Protein AF-A0A9D3LLH4-F1 (afdb_monomer_lite)

Organism: Anguilla anguilla (NCBI:txid7936)

pLDDT: mean 91.58, std 8.05, range [58.53, 98.5]

Structure (mmCIF, N/CA/C/O backbone):
data_AF-A0A9D3LLH4-F1
#
_entry.id   AF-A0A9D3LLH4-F1
#
loop_
_atom_site.group_PDB
_atom_site.id
_atom_site.type_symbol
_atom_site.label_atom_id
_atom_site.label_alt_id
_atom_site.label_comp_id
_atom_site.label_asym_id
_atom_site.label_entity_id
_atom_site.label_seq_id
_atom_site.pdbx_PDB_ins_code
_atom_site.Cartn_x
_atom_site.Cartn_y
_atom_site.Cartn_z
_atom_site.occupancy
_atom_site.B_iso_or_equiv
_atom_site.auth_seq_id
_atom_site.auth_comp_id
_atom_site.auth_asym_id
_atom_site.auth_atom_id
_atom_site.pdbx_PDB_model_num
ATOM 1 N N . MET A 1 1 ? 12.914 -9.884 -2.089 1.00 60.94 1 MET A N 1
ATOM 2 C CA . MET A 1 1 ? 12.002 -8.760 -1.817 1.00 60.94 1 MET A CA 1
ATOM 3 C C . MET A 1 1 ? 11.247 -9.145 -0.575 1.00 60.94 1 MET A C 1
ATOM 5 O O . MET A 1 1 ? 10.391 -10.019 -0.667 1.00 60.94 1 MET A O 1
ATOM 9 N N . ASP A 1 2 ? 11.606 -8.561 0.561 1.00 63.81 2 ASP A N 1
ATOM 10 C CA . ASP A 1 2 ? 11.075 -8.994 1.854 1.00 63.81 2 ASP A CA 1
ATOM 11 C C . ASP A 1 2 ? 10.226 -7.885 2.487 1.00 63.81 2 ASP A C 1
ATOM 13 O O . ASP A 1 2 ? 10.531 -6.694 2.376 1.00 63.81 2 ASP A O 1
ATOM 17 N N . GLY A 1 3 ? 9.138 -8.278 3.154 1.00 63.97 3 GLY A N 1
ATOM 18 C CA . GLY A 1 3 ? 8.330 -7.362 3.957 1.00 63.97 3 GLY A CA 1
ATOM 19 C C . GLY A 1 3 ? 9.067 -6.922 5.221 1.00 63.97 3 GLY A C 1
ATOM 20 O O . GLY A 1 3 ? 9.865 -7.674 5.777 1.00 63.97 3 GLY A O 1
ATOM 21 N N . LYS A 1 4 ? 8.786 -5.706 5.708 1.00 77.19 4 LYS A N 1
ATOM 22 C CA . LYS A 1 4 ? 9.442 -5.174 6.918 1.00 77.19 4 LYS A CA 1
ATOM 23 C C . LYS A 1 4 ? 8.938 -5.846 8.194 1.00 77.19 4 LYS A C 1
ATOM 25 O O . LYS A 1 4 ? 9.706 -6.008 9.139 1.00 77.19 4 LYS A O 1
ATOM 30 N N . THR A 1 5 ? 7.665 -6.240 8.226 1.00 88.19 5 THR A N 1
ATOM 31 C CA . THR A 1 5 ? 7.073 -6.961 9.358 1.00 88.19 5 THR A CA 1
ATOM 32 C C . THR A 1 5 ? 6.860 -8.436 9.026 1.00 88.19 5 THR A C 1
ATOM 34 O O . THR A 1 5 ? 6.298 -8.786 7.986 1.00 88.19 5 THR A O 1
ATOM 37 N N . LYS A 1 6 ? 7.278 -9.317 9.940 1.00 90.94 6 LYS A N 1
ATOM 38 C CA . LYS A 1 6 ? 6.993 -10.756 9.869 1.00 90.94 6 LYS A CA 1
ATOM 39 C C . LYS A 1 6 ? 5.478 -10.995 9.909 1.00 90.94 6 LYS A C 1
ATOM 41 O O . LYS A 1 6 ? 4.778 -10.333 10.666 1.00 90.94 6 LYS A O 1
ATOM 46 N N . ASP A 1 7 ? 4.986 -11.927 9.095 1.00 93.00 7 ASP A N 1
ATOM 47 C CA . ASP A 1 7 ? 3.559 -12.284 9.002 1.00 93.00 7 ASP A CA 1
ATOM 48 C C . ASP A 1 7 ? 2.639 -11.127 8.548 1.00 93.00 7 ASP A C 1
ATOM 50 O O . ASP A 1 7 ? 1.426 -11.156 8.758 1.00 93.00 7 ASP A O 1
ATOM 54 N N . SER A 1 8 ? 3.208 -10.127 7.862 1.00 94.94 8 SER A N 1
ATOM 55 C CA . SER A 1 8 ? 2.482 -8.992 7.261 1.00 94.94 8 SER A CA 1
ATOM 56 C C . SER A 1 8 ? 1.712 -9.341 5.981 1.00 94.94 8 SER A C 1
ATOM 58 O O . SER A 1 8 ? 1.004 -8.496 5.427 1.00 94.94 8 SER A O 1
ATOM 60 N N . PHE A 1 9 ? 1.858 -10.580 5.503 1.00 96.38 9 PHE A N 1
ATOM 61 C CA . PHE A 1 9 ? 1.353 -11.060 4.213 1.00 96.38 9 PHE A CA 1
ATOM 62 C C . PHE A 1 9 ? 1.879 -10.236 3.031 1.00 96.38 9 PHE A C 1
ATOM 64 O O . PHE A 1 9 ? 1.158 -9.958 2.075 1.00 96.38 9 PHE A O 1
ATOM 71 N N . PHE A 1 10 ? 3.147 -9.832 3.106 1.00 95.88 10 PHE A N 1
ATOM 72 C CA . PHE A 1 10 ? 3.848 -9.219 1.987 1.00 95.88 10 PHE A CA 1
ATOM 73 C C . PHE A 1 10 ? 3.798 -10.126 0.753 1.00 95.88 10 PHE A C 1
ATOM 75 O O . PHE A 1 10 ? 4.147 -11.303 0.829 1.00 95.88 10 PHE A O 1
ATOM 82 N N . GLY A 1 11 ? 3.364 -9.573 -0.380 1.00 95.38 11 GLY A N 1
ATOM 83 C CA . GLY A 1 11 ? 3.175 -10.332 -1.614 1.00 95.38 11 GLY A CA 1
ATOM 84 C C . GLY A 1 11 ? 1.792 -10.960 -1.766 1.00 95.38 11 GLY A C 1
ATOM 85 O O . GLY A 1 11 ? 1.584 -11.670 -2.745 1.00 95.38 11 GLY A O 1
ATOM 86 N N . LEU A 1 12 ? 0.833 -10.698 -0.861 1.00 97.62 12 LEU A N 1
ATOM 87 C CA . LEU A 1 12 ? -0.536 -11.216 -1.013 1.00 97.62 12 LEU A CA 1
ATOM 88 C C . LEU A 1 12 ? -1.182 -10.739 -2.322 1.00 97.62 12 LEU A C 1
ATOM 90 O O . LEU A 1 12 ? -1.904 -11.489 -2.973 1.00 97.62 12 LEU A O 1
ATOM 94 N N . SER A 1 13 ? -0.921 -9.489 -2.704 1.00 98.31 13 SER A N 1
ATOM 95 C CA . SER A 1 13 ? -1.314 -8.941 -3.998 1.00 98.31 13 SER A CA 1
ATOM 96 C C . SER A 1 13 ? -0.104 -8.324 -4.684 1.00 98.31 13 SER A C 1
ATOM 98 O O . SER A 1 13 ? 0.767 -7.761 -4.022 1.00 98.31 13 SER A O 1
ATOM 100 N N . VAL A 1 14 ? -0.035 -8.444 -6.010 1.00 97.31 14 VAL A N 1
ATOM 101 C CA . VAL A 1 14 ? 1.083 -7.941 -6.811 1.00 97.31 14 VAL A CA 1
ATOM 102 C C . VAL A 1 14 ? 0.589 -7.316 -8.110 1.00 97.31 14 VAL A C 1
ATOM 104 O O . VAL A 1 14 ? -0.354 -7.810 -8.726 1.00 97.31 14 VAL A O 1
ATOM 107 N N . ALA A 1 15 ? 1.243 -6.244 -8.552 1.00 97.56 15 ALA A N 1
ATOM 108 C CA . ALA A 1 15 ? 0.990 -5.628 -9.849 1.00 97.56 15 ALA A CA 1
ATOM 109 C C . ALA A 1 15 ? 2.277 -5.059 -10.449 1.00 97.56 15 ALA A C 1
ATOM 111 O O . ALA A 1 15 ? 3.061 -4.405 -9.765 1.00 97.56 15 ALA A O 1
ATOM 112 N N . LEU A 1 16 ? 2.475 -5.255 -11.751 1.00 96.19 16 LEU A N 1
ATOM 113 C CA . LEU A 1 16 ? 3.536 -4.571 -12.484 1.00 96.19 16 LEU A CA 1
ATOM 114 C C . LEU A 1 16 ? 3.091 -3.142 -12.817 1.00 96.19 16 LEU A C 1
ATOM 116 O O . LEU A 1 16 ? 1.975 -2.921 -13.293 1.00 96.19 16 LEU A O 1
ATOM 120 N N . HIS A 1 17 ? 3.975 -2.174 -12.617 1.00 96.19 17 HIS A N 1
ATOM 121 C CA . HIS A 1 17 ? 3.731 -0.777 -12.935 1.00 96.19 17 HIS A CA 1
ATOM 122 C C . HIS A 1 17 ? 4.862 -0.197 -13.780 1.00 96.19 17 HIS A C 1
ATOM 124 O O . HIS A 1 17 ? 6.040 -0.371 -13.471 1.00 96.19 17 HIS A O 1
ATOM 130 N N . LYS A 1 18 ? 4.497 0.498 -14.858 1.00 94.69 18 LYS A N 1
ATOM 131 C CA . LYS A 1 18 ? 5.433 1.225 -15.712 1.00 94.69 18 LYS A CA 1
ATOM 132 C C . LYS A 1 18 ? 5.338 2.710 -15.377 1.00 94.69 18 LYS A C 1
ATOM 134 O O . LYS A 1 18 ? 4.392 3.383 -15.785 1.00 94.69 18 LYS A O 1
ATOM 139 N N . GLN A 1 19 ? 6.329 3.206 -14.647 1.00 93.56 19 GLN A N 1
ATOM 140 C CA . GLN A 1 19 ? 6.461 4.629 -14.369 1.00 93.56 19 GLN A CA 1
ATOM 141 C C . GLN A 1 19 ? 7.108 5.301 -15.585 1.00 93.56 19 GLN A C 1
ATOM 143 O O . GLN A 1 19 ? 8.193 4.907 -16.016 1.00 93.56 19 GLN A O 1
ATOM 148 N N . THR A 1 20 ? 6.414 6.286 -16.144 1.00 92.50 20 THR A N 1
ATOM 149 C CA . THR A 1 20 ? 6.830 7.132 -17.271 1.00 92.50 20 THR A CA 1
ATOM 150 C C . THR A 1 20 ? 6.892 8.618 -16.904 1.00 92.50 20 THR A C 1
ATOM 152 O O . THR A 1 20 ? 7.523 9.392 -17.618 1.00 92.50 20 THR A O 1
ATOM 155 N N . LYS A 1 21 ? 6.236 9.043 -15.814 1.00 90.69 21 LYS A N 1
ATOM 156 C CA . LYS A 1 21 ? 6.264 10.413 -15.280 1.00 90.69 21 LYS A CA 1
ATOM 157 C 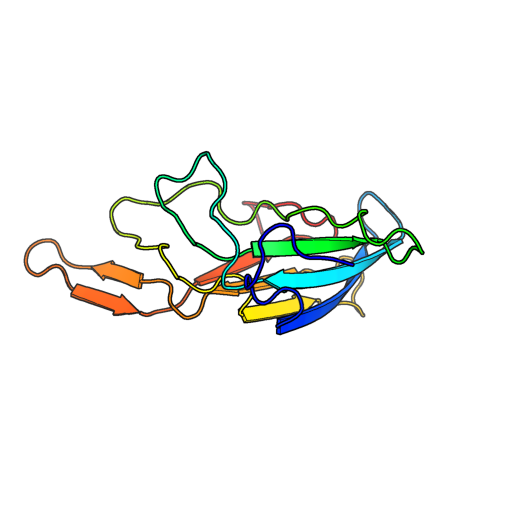C . LYS A 1 21 ? 7.300 10.514 -14.155 1.00 90.69 21 LYS A C 1
ATOM 159 O O . LYS A 1 21 ? 7.328 9.682 -13.246 1.00 90.69 21 LYS A O 1
ATOM 164 N N . GLY A 1 22 ? 8.177 11.517 -14.227 1.00 87.62 22 GLY A N 1
ATOM 165 C CA . GLY A 1 22 ? 9.260 11.765 -13.260 1.00 87.62 22 GLY A CA 1
ATOM 166 C C . GLY A 1 22 ? 10.453 10.800 -13.356 1.00 87.62 22 GLY A C 1
ATOM 167 O O . GLY A 1 22 ? 11.586 11.208 -13.129 1.00 87.62 22 GLY A O 1
ATOM 168 N N . ALA A 1 23 ? 10.222 9.545 -13.746 1.00 87.94 23 ALA A N 1
ATOM 169 C CA . ALA A 1 23 ? 11.245 8.545 -14.040 1.00 87.94 23 ALA A CA 1
ATOM 170 C C . ALA A 1 23 ? 10.756 7.588 -15.140 1.00 87.94 23 ALA A C 1
ATOM 172 O O . ALA A 1 23 ? 9.555 7.490 -15.383 1.00 87.94 23 ALA A O 1
ATOM 173 N N . SER A 1 24 ? 11.680 6.857 -15.772 1.00 90.75 24 SER A N 1
ATOM 174 C CA . SER A 1 24 ? 11.369 5.779 -16.721 1.00 90.75 24 SER A CA 1
ATOM 175 C C . SER A 1 24 ? 11.860 4.449 -16.153 1.00 90.75 24 SER A C 1
ATOM 177 O O . SER A 1 24 ? 13.054 4.154 -16.204 1.00 90.75 24 SER A O 1
ATOM 179 N N . ARG A 1 25 ? 10.960 3.678 -15.532 1.00 92.06 25 ARG A N 1
ATOM 180 C CA . ARG A 1 25 ? 11.304 2.409 -14.866 1.00 92.06 25 ARG A CA 1
ATOM 181 C C . ARG A 1 25 ? 10.103 1.481 -14.702 1.00 92.06 25 ARG A C 1
ATOM 183 O O . ARG A 1 25 ? 8.954 1.920 -14.692 1.00 92.06 25 ARG A O 1
ATOM 190 N N . TYR A 1 26 ? 10.394 0.199 -14.511 1.00 93.38 26 TYR A N 1
ATOM 191 C CA . TYR A 1 26 ? 9.411 -0.797 -14.097 1.00 93.38 26 TYR A CA 1
ATOM 192 C C . TYR A 1 26 ? 9.494 -1.012 -12.588 1.00 93.38 26 TYR A C 1
ATOM 194 O O . TYR A 1 26 ? 10.583 -1.153 -12.031 1.00 93.38 26 TYR A O 1
ATOM 202 N N . LEU A 1 27 ? 8.334 -1.028 -11.945 1.00 95.62 27 LEU A N 1
ATOM 203 C CA . LEU A 1 27 ? 8.174 -1.256 -10.518 1.00 95.62 27 LEU A CA 1
ATOM 204 C C . LEU A 1 27 ? 7.266 -2.462 -10.308 1.00 95.62 27 LEU A C 1
ATOM 206 O O . LEU A 1 27 ? 6.236 -2.596 -10.972 1.00 95.62 27 LEU A O 1
ATOM 210 N N . LEU A 1 28 ? 7.625 -3.310 -9.353 1.00 95.88 28 LEU A N 1
ATOM 211 C CA . LEU A 1 28 ? 6.714 -4.282 -8.780 1.00 95.88 28 LEU A CA 1
ATOM 212 C C . LEU A 1 28 ? 6.015 -3.634 -7.587 1.00 95.88 28 LEU A C 1
ATOM 214 O O . LEU A 1 28 ? 6.654 -3.217 -6.623 1.00 95.88 28 LEU A O 1
ATOM 218 N N . LEU A 1 29 ? 4.696 -3.536 -7.661 1.00 97.31 29 LEU A N 1
ATOM 219 C CA . LEU A 1 29 ? 3.866 -3.117 -6.546 1.00 97.31 29 LEU A CA 1
ATOM 220 C C . LEU A 1 29 ? 3.405 -4.358 -5.798 1.00 97.31 29 LEU A C 1
ATOM 222 O O . LEU A 1 29 ? 2.941 -5.309 -6.425 1.00 97.31 29 LEU A O 1
ATOM 226 N N . THR A 1 30 ? 3.520 -4.347 -4.478 1.00 97.12 30 THR A N 1
ATOM 227 C CA . THR A 1 30 ? 3.199 -5.498 -3.634 1.00 97.12 30 THR A CA 1
ATOM 228 C C . THR A 1 30 ? 2.438 -5.066 -2.391 1.00 97.12 30 THR A C 1
ATOM 230 O O . THR A 1 30 ? 2.811 -4.107 -1.713 1.00 97.12 30 THR A O 1
ATOM 233 N N . GLY A 1 31 ? 1.331 -5.744 -2.115 1.00 98.06 31 GLY A N 1
ATOM 234 C CA . GLY A 1 31 ? 0.496 -5.513 -0.948 1.00 98.06 31 GLY A CA 1
ATOM 235 C C . GLY A 1 31 ? 0.932 -6.349 0.253 1.00 98.06 31 GLY A C 1
ATOM 236 O O . GLY A 1 31 ? 1.337 -7.501 0.106 1.00 98.06 31 GLY A O 1
ATOM 237 N N . ALA A 1 32 ? 0.811 -5.766 1.444 1.00 97.94 32 ALA A N 1
ATOM 238 C CA . ALA A 1 32 ? 1.061 -6.405 2.733 1.00 97.94 32 ALA A CA 1
ATOM 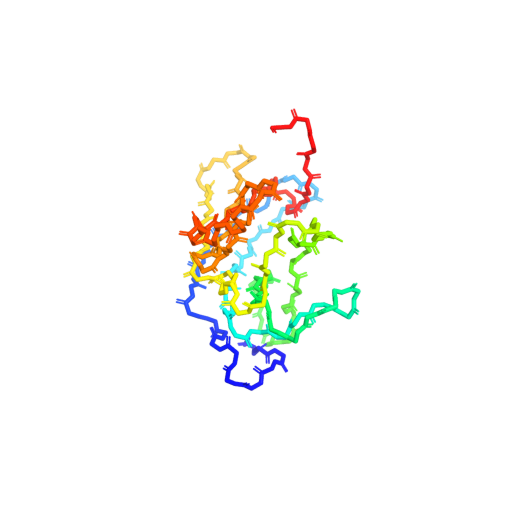239 C C . ALA A 1 32 ? -0.069 -6.039 3.720 1.00 97.94 32 ALA A C 1
ATOM 241 O O . ALA A 1 32 ? 0.082 -5.104 4.511 1.00 97.94 32 ALA A O 1
ATOM 242 N N . PRO A 1 33 ? -1.235 -6.713 3.667 1.00 97.94 33 PRO A N 1
ATOM 243 C CA . PRO A 1 33 ? -2.437 -6.304 4.409 1.00 97.94 33 PRO A CA 1
ATOM 244 C C . PRO A 1 33 ? -2.327 -6.291 5.928 1.00 97.94 33 PRO A C 1
ATOM 246 O O . PRO A 1 33 ? -3.127 -5.618 6.574 1.00 97.94 33 PRO A O 1
ATOM 249 N N . LYS A 1 34 ? -1.350 -7.009 6.488 1.00 97.19 34 LYS A N 1
ATOM 250 C CA . LYS A 1 34 ? -1.081 -7.071 7.929 1.00 97.19 34 LYS A CA 1
ATOM 251 C C . LYS A 1 34 ? 0.181 -6.305 8.338 1.00 97.19 34 LYS A C 1
ATOM 253 O O . LYS A 1 34 ? 0.768 -6.543 9.388 1.00 97.19 34 LYS A O 1
ATOM 258 N N . GLU A 1 35 ? 0.656 -5.409 7.479 1.00 96.62 35 GLU A N 1
ATOM 259 C CA . GLU A 1 35 ? 1.782 -4.541 7.801 1.00 96.62 35 GLU A CA 1
ATOM 260 C C . GLU A 1 35 ? 1.392 -3.496 8.861 1.00 96.62 35 GLU A C 1
ATOM 262 O O . GLU A 1 35 ? 0.267 -2.972 8.888 1.00 96.62 35 GLU A O 1
ATOM 267 N N . LYS A 1 36 ? 2.360 -3.165 9.723 1.00 95.56 36 LYS A N 1
ATOM 268 C CA . LYS A 1 36 ? 2.197 -2.159 10.771 1.00 95.56 36 LYS A CA 1
ATOM 269 C C . LYS A 1 36 ? 1.820 -0.813 10.168 1.00 95.56 36 LYS A C 1
ATOM 271 O O . LYS A 1 36 ? 2.219 -0.465 9.049 1.00 95.56 36 LYS A O 1
ATOM 276 N N . ALA A 1 37 ? 1.040 -0.049 10.916 1.00 93.94 37 ALA A N 1
ATOM 277 C CA . ALA A 1 37 ? 0.724 1.318 10.552 1.00 93.94 37 ALA A CA 1
ATOM 278 C C . ALA A 1 37 ? 1.978 2.198 10.540 1.00 93.94 37 ALA A C 1
ATOM 280 O O . ALA A 1 37 ? 2.984 1.900 11.189 1.00 93.94 37 ALA A O 1
ATOM 281 N N . GLN A 1 38 ? 1.925 3.290 9.778 1.00 91.44 38 GLN A N 1
ATOM 282 C CA . GLN A 1 38 ? 2.980 4.291 9.865 1.00 91.44 38 GLN A CA 1
ATOM 283 C C . GLN A 1 38 ? 2.925 4.983 11.243 1.00 91.44 38 GLN A C 1
ATOM 285 O O . GLN A 1 38 ? 1.825 5.174 11.766 1.00 91.44 38 GLN A O 1
ATOM 290 N N . PRO A 1 39 ? 4.070 5.399 11.818 1.00 89.31 39 PRO A N 1
ATOM 291 C CA . PRO A 1 39 ? 4.131 5.927 13.186 1.00 89.31 39 PRO A CA 1
ATOM 292 C C . PRO A 1 39 ? 3.249 7.153 13.456 1.00 89.31 39 PRO A C 1
ATOM 294 O O . PRO A 1 39 ? 2.878 7.397 14.600 1.00 89.31 39 PRO A O 1
ATOM 297 N N . GLN A 1 40 ? 2.910 7.934 12.425 1.00 89.12 40 GLN A N 1
ATOM 298 C CA . GLN A 1 40 ? 2.028 9.096 12.558 1.00 89.12 40 GLN A CA 1
ATOM 299 C C . GLN A 1 40 ? 0.553 8.732 12.794 1.00 89.12 40 GLN A C 1
ATOM 301 O O . GLN A 1 40 ? -0.234 9.593 13.188 1.00 89.12 40 GLN A O 1
ATOM 306 N N . LEU A 1 41 ? 0.160 7.482 12.541 1.00 89.94 41 LEU A N 1
ATOM 307 C CA . LEU A 1 41 ? -1.206 7.011 12.735 1.00 89.94 41 LEU A CA 1
ATOM 308 C C . LEU A 1 41 ? -1.353 6.418 14.141 1.00 89.94 41 LEU A C 1
ATOM 310 O O . LEU A 1 41 ? -0.523 5.636 14.591 1.00 89.94 41 LEU A O 1
ATOM 314 N N . ARG A 1 42 ? -2.442 6.755 14.839 1.00 89.69 42 ARG A N 1
ATOM 315 C CA . ARG A 1 42 ? -2.746 6.243 16.190 1.00 89.69 42 ARG A CA 1
ATOM 316 C C . ARG A 1 42 ? -3.434 4.867 16.148 1.00 89.69 42 ARG A C 1
ATOM 318 O O . ARG A 1 42 ? -4.483 4.688 16.757 1.00 89.69 42 ARG A O 1
ATOM 325 N N . VAL A 1 43 ? -2.872 3.934 15.382 1.00 92.75 43 VAL A N 1
ATOM 326 C CA . VAL A 1 43 ? -3.356 2.555 15.164 1.00 92.75 43 VAL A CA 1
ATOM 327 C C . VAL A 1 43 ? -2.161 1.609 15.014 1.00 92.75 43 VAL A C 1
ATOM 329 O O . VAL A 1 43 ? -1.064 2.056 14.685 1.00 92.75 43 VAL A O 1
ATOM 332 N N . ASN A 1 44 ? -2.351 0.313 15.248 1.00 93.81 44 ASN A N 1
ATOM 333 C CA . ASN A 1 44 ? -1.268 -0.674 15.237 1.00 93.81 44 ASN A CA 1
ATOM 334 C C . ASN A 1 44 ? -1.047 -1.270 13.843 1.00 93.81 44 ASN A C 1
ATOM 336 O O . ASN A 1 44 ? 0.078 -1.292 13.336 1.00 93.81 44 ASN A O 1
ATOM 340 N N . GLU A 1 45 ? -2.118 -1.749 13.214 1.00 95.81 45 GLU A N 1
ATOM 341 C CA . GLU A 1 45 ? -2.096 -2.411 11.913 1.00 95.81 45 GLU A CA 1
ATOM 342 C C . GLU A 1 45 ? -3.033 -1.679 10.952 1.00 95.81 45 GLU A C 1
ATOM 344 O O . GLU A 1 45 ? -4.190 -1.419 11.260 1.00 95.81 45 GLU A O 1
ATOM 349 N N . THR A 1 46 ? -2.548 -1.356 9.757 1.00 96.69 46 THR A N 1
ATOM 350 C CA . THR A 1 46 ? -3.401 -0.819 8.674 1.00 96.69 46 THR A CA 1
ATOM 351 C C . THR A 1 46 ? -3.277 -1.638 7.398 1.00 96.69 46 THR A C 1
ATOM 353 O O . THR A 1 46 ? -4.197 -1.647 6.579 1.00 96.69 46 THR A O 1
ATOM 356 N N . GLY A 1 47 ? -2.156 -2.341 7.235 1.00 97.06 47 GLY A N 1
ATOM 357 C CA . GLY A 1 47 ? -1.685 -2.822 5.952 1.00 97.06 47 GLY A CA 1
ATOM 358 C C . GLY A 1 47 ? -0.855 -1.771 5.217 1.00 97.06 47 GLY A C 1
ATOM 359 O O . GLY A 1 47 ? -0.746 -0.610 5.622 1.00 97.06 47 GLY A O 1
ATOM 360 N N . ALA A 1 48 ? -0.227 -2.189 4.129 1.00 97.00 48 ALA A N 1
ATOM 361 C CA . ALA A 1 48 ? 0.631 -1.338 3.325 1.00 97.00 48 ALA A CA 1
ATOM 362 C C . ALA A 1 48 ? 0.691 -1.812 1.878 1.00 97.00 48 ALA A C 1
ATOM 364 O O . ALA A 1 48 ? 0.381 -2.958 1.555 1.00 97.00 48 ALA A O 1
ATOM 365 N N . VAL A 1 49 ? 1.179 -0.922 1.021 1.00 97.56 49 VAL A N 1
ATOM 366 C CA . VAL A 1 49 ? 1.664 -1.274 -0.310 1.00 97.56 49 VAL A CA 1
ATOM 367 C C . VAL A 1 49 ? 3.103 -0.805 -0.421 1.00 97.56 49 VAL A C 1
ATOM 369 O O . VAL A 1 49 ? 3.447 0.273 0.067 1.00 97.56 49 VAL A O 1
ATOM 372 N N . TYR A 1 50 ? 3.941 -1.620 -1.043 1.00 96.88 50 TYR A N 1
ATOM 373 C CA . TYR A 1 50 ? 5.327 -1.308 -1.344 1.00 96.88 50 TYR A CA 1
ATOM 374 C C . TYR A 1 50 ? 5.517 -1.203 -2.852 1.00 96.88 50 TYR A C 1
ATOM 376 O O . TYR A 1 50 ? 4.911 -1.952 -3.616 1.00 96.88 50 TYR A O 1
ATOM 384 N N . SER A 1 51 ? 6.381 -0.286 -3.267 1.00 96.12 51 SER A N 1
ATOM 385 C CA . SER A 1 51 ? 6.916 -0.193 -4.619 1.00 96.12 51 SER A CA 1
ATOM 386 C C . SER A 1 51 ? 8.369 -0.651 -4.606 1.00 96.12 51 SER A C 1
ATOM 388 O O . SER A 1 51 ? 9.198 -0.046 -3.921 1.00 96.12 51 SER A O 1
ATOM 390 N N . CYS A 1 52 ? 8.674 -1.691 -5.368 1.00 95.31 52 CYS A N 1
ATOM 391 C CA . CYS A 1 52 ? 10.003 -2.272 -5.470 1.00 95.31 52 CYS A CA 1
ATOM 392 C C . CYS A 1 52 ? 10.525 -2.092 -6.901 1.00 95.31 52 CYS A C 1
ATOM 394 O O . CYS A 1 52 ? 9.851 -2.510 -7.851 1.00 95.31 52 CYS A O 1
ATOM 396 N N . PRO A 1 53 ? 11.687 -1.459 -7.102 1.00 94.25 53 PRO A N 1
ATOM 397 C CA . PRO A 1 53 ? 12.402 -1.541 -8.367 1.00 94.25 53 PRO A CA 1
ATOM 398 C C . PRO A 1 53 ? 12.670 -3.003 -8.759 1.00 94.25 53 PRO A C 1
ATOM 400 O O . PRO A 1 53 ? 12.828 -3.873 -7.910 1.00 94.25 53 PRO A O 1
ATOM 403 N N . ILE A 1 54 ? 12.695 -3.304 -10.059 1.00 90.94 54 ILE A N 1
ATOM 404 C CA . ILE A 1 54 ? 13.052 -4.653 -10.526 1.00 90.94 54 ILE A CA 1
ATOM 405 C C . ILE A 1 54 ? 14.579 -4.756 -10.559 1.00 90.94 54 ILE A C 1
ATOM 407 O O . ILE A 1 54 ? 15.201 -4.538 -11.599 1.00 90.94 54 ILE A O 1
ATOM 411 N N . THR A 1 55 ? 15.181 -5.036 -9.404 1.00 88.88 55 THR A N 1
ATOM 412 C CA . THR A 1 55 ? 16.626 -5.256 -9.257 1.00 88.88 55 THR A CA 1
ATOM 413 C C . THR A 1 55 ? 16.914 -6.572 -8.527 1.00 88.88 55 THR A C 1
ATOM 415 O O . THR A 1 55 ? 16.000 -7.304 -8.147 1.00 88.88 55 THR A O 1
ATOM 418 N N . ILE A 1 56 ? 18.200 -6.901 -8.372 1.00 85.62 56 ILE A N 1
ATOM 419 C CA . ILE A 1 56 ? 18.652 -8.066 -7.600 1.00 85.62 56 ILE A CA 1
ATOM 420 C C . ILE A 1 56 ? 18.682 -7.805 -6.087 1.00 85.62 56 ILE A C 1
ATOM 422 O O . ILE A 1 56 ? 18.848 -8.755 -5.325 1.00 85.62 56 ILE A O 1
ATOM 426 N N . ASP A 1 57 ? 18.554 -6.549 -5.650 1.00 87.25 57 ASP A N 1
ATOM 427 C CA . ASP A 1 57 ? 18.572 -6.193 -4.234 1.00 87.25 57 ASP A CA 1
ATOM 428 C C . ASP A 1 57 ? 17.201 -6.501 -3.607 1.00 87.25 57 ASP A C 1
ATOM 430 O O . ASP A 1 57 ? 16.200 -5.888 -3.971 1.00 87.25 57 ASP A O 1
ATOM 434 N N . PRO A 1 58 ? 17.102 -7.443 -2.653 1.00 78.25 58 PRO A N 1
ATOM 435 C CA . PRO A 1 58 ? 15.827 -7.789 -2.036 1.00 78.25 58 PRO A CA 1
ATOM 436 C C . PRO A 1 58 ? 15.292 -6.710 -1.079 1.00 78.25 58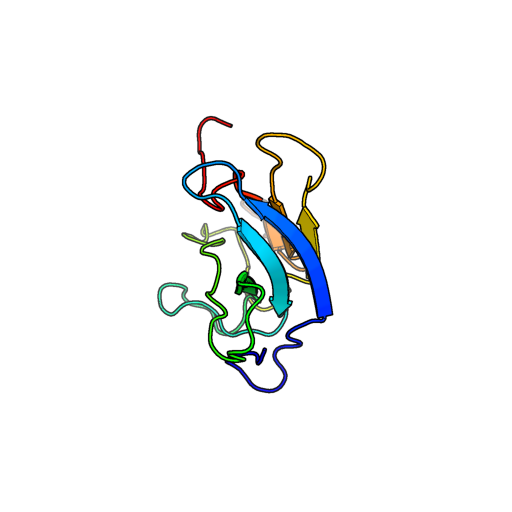 PRO A C 1
ATOM 438 O O . PRO A 1 58 ? 14.162 -6.858 -0.604 1.00 78.25 58 PRO A O 1
ATOM 441 N N . SER A 1 59 ? 16.079 -5.675 -0.772 1.00 84.06 59 SER A N 1
ATOM 442 C CA . SER A 1 59 ? 15.789 -4.650 0.237 1.00 84.06 59 SER A CA 1
ATOM 443 C C . SER A 1 59 ? 15.396 -3.282 -0.339 1.00 84.06 59 SER A C 1
ATOM 445 O O . SER A 1 59 ? 15.085 -2.363 0.419 1.00 84.06 59 SER A O 1
ATOM 447 N N . ASP A 1 60 ? 15.322 -3.151 -1.666 1.00 89.75 60 ASP A N 1
ATOM 448 C CA . ASP A 1 60 ? 15.043 -1.891 -2.371 1.00 89.75 60 ASP A CA 1
ATOM 449 C C . ASP A 1 60 ? 13.549 -1.478 -2.401 1.00 89.75 60 ASP A C 1
ATOM 451 O O . ASP A 1 60 ? 13.170 -0.450 -2.975 1.00 89.75 60 ASP A O 1
ATOM 455 N N . CYS A 1 61 ? 12.684 -2.241 -1.729 1.00 92.88 61 CYS A N 1
ATOM 456 C CA . CYS A 1 61 ? 11.258 -1.964 -1.604 1.00 92.88 61 CYS A CA 1
ATOM 457 C C . CYS A 1 61 ? 10.968 -0.763 -0.688 1.00 92.88 61 CYS A C 1
ATOM 459 O O . CYS A 1 61 ? 11.270 -0.752 0.509 1.00 92.88 61 CYS A O 1
ATOM 461 N N . SER A 1 62 ? 10.255 0.225 -1.225 1.00 94.06 62 SER A N 1
ATOM 462 C CA . SER A 1 62 ? 9.824 1.420 -0.492 1.00 94.06 62 SER A CA 1
ATOM 463 C C . SER A 1 62 ? 8.324 1.393 -0.215 1.00 94.06 62 SER A C 1
ATOM 465 O O . SER A 1 62 ? 7.534 1.061 -1.094 1.00 94.06 62 SER A O 1
ATOM 467 N N . ARG A 1 63 ? 7.910 1.741 1.009 1.00 94.56 63 ARG A N 1
ATOM 468 C CA . ARG A 1 63 ? 6.487 1.828 1.376 1.00 94.56 63 ARG A CA 1
ATOM 469 C C . ARG A 1 63 ? 5.840 3.015 0.657 1.00 94.56 63 ARG A C 1
ATOM 471 O O . ARG A 1 63 ? 6.371 4.119 0.720 1.00 94.56 63 ARG A O 1
ATOM 478 N N . MET A 1 64 ? 4.683 2.802 0.038 1.00 95.06 64 MET A N 1
ATOM 479 C CA . MET A 1 64 ? 3.868 3.868 -0.543 1.00 95.06 64 MET A CA 1
ATOM 480 C C . MET A 1 64 ? 3.115 4.631 0.551 1.00 95.06 64 MET A C 1
ATOM 482 O O . MET A 1 64 ? 2.500 4.024 1.433 1.00 95.06 64 MET A O 1
ATOM 486 N N . ASP A 1 65 ? 3.116 5.959 0.463 1.00 92.06 65 ASP A N 1
ATOM 487 C CA . ASP A 1 65 ? 2.383 6.820 1.391 1.00 92.06 65 ASP A CA 1
ATOM 488 C C . ASP A 1 65 ? 0.926 6.973 0.931 1.00 92.06 65 ASP A C 1
ATOM 490 O O . ASP A 1 65 ? 0.578 7.826 0.107 1.00 92.06 65 ASP A O 1
ATOM 494 N N . LEU A 1 66 ? 0.076 6.048 1.386 1.00 94.56 66 LEU A N 1
ATOM 495 C CA . LEU A 1 66 ? -1.334 5.970 0.990 1.00 94.56 66 LEU A CA 1
ATOM 496 C C . LEU A 1 66 ? -2.276 6.659 1.984 1.00 94.56 66 LEU A C 1
ATOM 498 O O . LEU A 1 66 ? -3.270 7.256 1.568 1.00 94.56 66 LEU A O 1
ATOM 502 N N . VAL A 1 67 ? -1.949 6.605 3.277 1.00 91.56 67 VAL A N 1
ATOM 503 C CA . VAL A 1 67 ? -2.803 7.064 4.380 1.00 91.56 67 VAL A CA 1
ATOM 504 C C . VAL A 1 67 ? -2.095 8.188 5.129 1.00 91.56 67 VAL A C 1
ATOM 506 O O . VAL A 1 67 ? -1.266 7.939 5.998 1.00 91.56 67 VAL A O 1
ATOM 509 N N . SER A 1 68 ? -2.436 9.433 4.802 1.00 83.69 68 SER A N 1
ATOM 510 C CA . SER A 1 68 ? -1.847 10.619 5.436 1.00 83.69 68 SER A CA 1
ATOM 511 C C . SER A 1 68 ? -2.580 11.046 6.710 1.00 83.69 68 SER A C 1
ATOM 513 O O . SER A 1 68 ? -1.959 11.537 7.650 1.00 83.69 68 SER A O 1
ATOM 515 N N . SER A 1 69 ? -3.898 10.849 6.765 1.00 86.94 69 SER A N 1
ATOM 516 C CA . SER A 1 69 ? -4.736 11.185 7.915 1.00 86.94 69 SER A CA 1
ATOM 517 C C . SER A 1 69 ? -5.931 10.236 8.031 1.00 86.94 69 SER A C 1
ATOM 519 O O . SER A 1 69 ? -6.308 9.557 7.073 1.00 86.94 69 SER A O 1
ATOM 521 N N . VAL A 1 70 ? -6.502 10.172 9.235 1.00 91.31 70 VAL A N 1
ATOM 522 C CA . VAL A 1 70 ? -7.678 9.359 9.569 1.00 91.31 70 VAL A CA 1
ATOM 523 C C . VAL A 1 70 ? -8.699 10.292 10.199 1.00 91.31 70 VAL A C 1
ATOM 525 O O . VAL A 1 70 ? -8.399 10.939 11.206 1.00 91.31 70 VAL A O 1
ATOM 528 N N . ALA A 1 71 ? -9.878 10.409 9.593 1.00 91.62 71 ALA A N 1
ATOM 529 C CA . ALA A 1 71 ? -10.930 11.251 10.149 1.00 91.62 71 ALA A 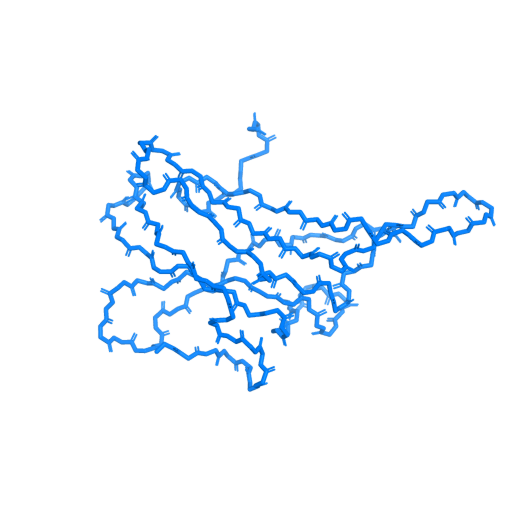CA 1
ATOM 530 C C . ALA A 1 71 ? -11.577 10.585 11.385 1.00 91.62 71 ALA A C 1
ATOM 532 O O . ALA A 1 71 ? -11.557 9.360 11.501 1.00 91.62 71 ALA A O 1
ATOM 533 N N . PRO A 1 72 ? -12.187 11.354 12.310 1.00 90.38 72 PRO A N 1
ATOM 534 C CA . PRO A 1 72 ? -12.747 10.804 13.552 1.00 90.38 72 PRO A CA 1
ATOM 535 C C . PRO A 1 72 ? -13.829 9.735 13.354 1.00 90.38 72 PRO A C 1
ATOM 537 O O . PRO A 1 72 ? -14.082 8.933 14.246 1.00 90.38 72 PRO A O 1
ATOM 540 N N . ASN A 1 73 ? -14.481 9.729 12.192 1.00 92.56 73 ASN A N 1
ATOM 541 C CA . ASN A 1 73 ? -15.508 8.763 11.820 1.00 92.56 73 ASN A CA 1
ATOM 542 C C . ASN A 1 73 ? -14.972 7.609 10.953 1.00 92.56 73 ASN A C 1
ATOM 544 O O . ASN A 1 73 ? -15.755 6.923 10.294 1.00 92.56 73 ASN A O 1
ATOM 548 N N . GLU A 1 74 ? -13.658 7.402 10.921 1.00 94.38 74 GLU A N 1
ATOM 549 C CA . GLU A 1 74 ? -13.000 6.333 10.175 1.00 94.38 74 GLU A CA 1
ATOM 550 C C . GLU A 1 74 ? -12.284 5.376 11.123 1.00 94.38 74 GLU A C 1
ATOM 552 O O . GLU A 1 74 ? -11.587 5.790 12.048 1.00 94.38 74 GLU A O 1
ATOM 557 N N . ILE A 1 75 ? -12.404 4.078 10.853 1.00 94.88 75 ILE A N 1
ATOM 558 C CA . ILE A 1 75 ? -11.638 3.045 11.546 1.00 94.88 75 ILE A CA 1
ATOM 559 C C . ILE A 1 75 ? -10.783 2.336 10.505 1.00 94.88 75 ILE A C 1
ATOM 561 O O . ILE A 1 75 ? -11.287 1.675 9.591 1.00 94.88 75 ILE A O 1
ATOM 565 N N . VAL A 1 76 ? -9.472 2.511 10.655 1.00 96.56 76 VAL A N 1
ATOM 566 C CA . VAL A 1 76 ? -8.450 1.959 9.755 1.00 96.56 76 VAL A CA 1
ATOM 567 C C . VAL A 1 76 ? -7.663 0.802 10.380 1.00 96.56 76 VAL A C 1
ATOM 569 O O . VAL A 1 76 ? -6.881 0.161 9.681 1.00 96.56 76 VAL A O 1
ATOM 572 N N . GLU A 1 77 ? -7.867 0.518 11.672 1.00 96.50 77 GLU A N 1
ATOM 573 C CA . GLU A 1 77 ? -7.244 -0.621 12.358 1.00 96.50 77 GLU A CA 1
ATOM 574 C C . GLU A 1 77 ? -7.660 -1.930 11.675 1.00 96.50 77 GLU A C 1
ATOM 576 O O . GLU A 1 77 ? -8.849 -2.226 11.537 1.00 96.50 77 GLU A O 1
ATOM 581 N N . GLY A 1 78 ? -6.679 -2.705 11.214 1.00 96.81 78 GLY A N 1
ATOM 582 C CA . GLY A 1 78 ? -6.913 -3.960 10.510 1.00 96.81 78 GLY A CA 1
ATOM 583 C C . GLY A 1 78 ? -7.723 -3.802 9.217 1.00 96.81 78 GLY A C 1
ATOM 584 O O . GLY A 1 78 ? -8.412 -4.744 8.820 1.00 96.81 78 GLY A O 1
ATOM 585 N N . MET A 1 79 ? -7.661 -2.643 8.542 1.00 97.75 79 MET A N 1
ATOM 586 C CA . MET A 1 79 ? -8.428 -2.404 7.306 1.00 97.75 79 MET A CA 1
ATOM 587 C C . MET A 1 79 ? -7.962 -3.229 6.096 1.00 97.75 79 MET A C 1
ATOM 589 O O . MET A 1 79 ? -8.646 -3.251 5.066 1.00 97.75 79 MET A O 1
ATOM 593 N N . TRP A 1 80 ? -6.822 -3.917 6.219 1.00 98.25 80 TRP A N 1
ATOM 594 C CA . TRP A 1 80 ? -6.239 -4.770 5.184 1.00 98.25 80 TRP A CA 1
ATOM 595 C C . TRP A 1 80 ? -5.842 -4.004 3.918 1.00 98.25 80 TRP A C 1
ATOM 597 O O . TRP A 1 80 ? -6.113 -4.437 2.795 1.00 98.25 80 TRP A O 1
ATOM 607 N N . LEU A 1 81 ? -5.205 -2.846 4.086 1.00 98.38 81 LEU A N 1
ATOM 608 C CA . LEU A 1 81 ? -4.688 -2.074 2.962 1.00 98.38 81 LEU A CA 1
ATOM 609 C C . LEU A 1 81 ? -3.636 -2.870 2.187 1.00 98.38 81 LEU A C 1
ATOM 611 O O . LEU A 1 81 ? -2.678 -3.378 2.761 1.00 98.38 81 LEU A O 1
ATOM 615 N N . GLY A 1 82 ? -3.807 -2.938 0.870 1.00 98.25 82 GLY A N 1
ATOM 616 C CA . GLY A 1 82 ? -2.974 -3.763 -0.001 1.00 98.25 82 GLY A CA 1
ATOM 617 C C . GLY A 1 82 ? -3.525 -5.176 -0.192 1.00 98.25 82 GLY A C 1
ATOM 618 O O . GLY A 1 82 ? -2.822 -6.026 -0.730 1.00 98.25 82 GLY A O 1
ATOM 619 N N . VAL A 1 83 ? -4.778 -5.454 0.203 1.00 98.44 83 VAL A N 1
ATOM 620 C CA . VAL A 1 83 ? -5.437 -6.728 -0.155 1.00 98.44 83 VAL A CA 1
ATOM 621 C C . VAL A 1 83 ? -5.590 -6.862 -1.673 1.00 98.44 83 VAL A C 1
ATOM 623 O O . VAL A 1 83 ? -5.526 -7.957 -2.220 1.00 98.44 83 VAL A O 1
ATOM 626 N N . THR A 1 84 ? -5.730 -5.726 -2.354 1.00 98.44 84 THR A N 1
ATOM 627 C CA . THR A 1 84 ? -5.771 -5.612 -3.808 1.00 98.44 84 THR A CA 1
ATOM 628 C C . THR A 1 84 ? -4.883 -4.449 -4.210 1.00 98.44 84 THR A C 1
ATOM 630 O O . THR A 1 84 ? -5.018 -3.352 -3.661 1.00 98.44 84 THR A O 1
ATOM 633 N N . VAL A 1 85 ? -4.013 -4.686 -5.189 1.00 98.31 85 VAL A N 1
ATOM 634 C CA . VAL A 1 85 ? -3.211 -3.666 -5.865 1.00 98.31 85 VAL A CA 1
ATOM 635 C C . VAL A 1 85 ? -3.385 -3.858 -7.367 1.00 98.31 85 VAL A C 1
ATOM 637 O O . VAL A 1 85 ? -3.303 -4.980 -7.861 1.00 98.31 85 VAL A O 1
ATOM 640 N N . ALA A 1 86 ? -3.646 -2.774 -8.091 1.00 97.50 86 ALA A N 1
ATOM 641 C CA . ALA A 1 86 ? -3.824 -2.786 -9.538 1.00 97.50 86 ALA A CA 1
ATOM 642 C C . ALA A 1 86 ? -3.112 -1.593 -10.181 1.00 97.50 86 ALA A C 1
ATOM 644 O O . ALA A 1 86 ? -2.937 -0.545 -9.563 1.00 97.50 86 ALA A O 1
ATOM 645 N N . SER A 1 87 ? -2.700 -1.754 -11.435 1.00 96.81 87 SER A N 1
ATOM 646 C CA . SER A 1 87 ? -1.944 -0.751 -12.185 1.00 96.81 87 SER A CA 1
ATOM 647 C C . SER A 1 87 ? -2.404 -0.737 -13.638 1.00 96.81 87 SER A C 1
ATOM 649 O O . SER A 1 87 ? -2.518 -1.790 -14.268 1.00 96.81 87 SER A O 1
ATOM 651 N N . GLN A 1 88 ? -2.626 0.455 -14.190 1.00 94.19 88 GLN A N 1
ATOM 652 C CA . GLN A 1 88 ? -2.919 0.665 -15.611 1.00 94.19 88 GLN A CA 1
ATOM 653 C C . GLN A 1 88 ? -1.628 0.613 -16.447 1.00 94.19 88 GLN A C 1
ATOM 655 O O . GLN A 1 88 ? -1.271 1.566 -17.133 1.00 94.19 88 GLN A O 1
ATOM 660 N N . LYS A 1 89 ? -0.886 -0.496 -16.358 1.00 82.50 89 LYS A N 1
ATOM 661 C CA . LYS A 1 89 ? 0.492 -0.621 -16.869 1.00 82.50 89 LYS A CA 1
ATOM 662 C C . LYS A 1 89 ? 0.666 -0.344 -18.371 1.00 82.50 89 LYS A C 1
ATOM 664 O O . LYS A 1 89 ? 1.754 0.048 -18.784 1.00 82.50 89 LYS A O 1
ATOM 669 N N . ASP A 1 90 ? -0.381 -0.555 -19.166 1.00 81.00 90 ASP A N 1
ATOM 670 C CA . ASP A 1 90 ? -0.341 -0.455 -20.631 1.00 81.00 90 ASP A CA 1
ATOM 671 C C . ASP A 1 90 ? -0.722 0.951 -21.138 1.00 81.00 90 ASP A C 1
ATOM 673 O O . ASP A 1 90 ? -0.728 1.202 -22.342 1.00 81.00 90 ASP A O 1
ATOM 677 N N . GLN A 1 91 ? -1.021 1.890 -20.230 1.00 80.56 91 GLN A N 1
ATOM 678 C CA . GLN A 1 91 ? -1.401 3.266 -20.553 1.00 80.56 91 GLN A CA 1
ATOM 679 C C . GLN A 1 91 ? -0.262 4.247 -20.257 1.00 80.56 91 GLN A C 1
ATOM 681 O O . GLN A 1 91 ? 0.394 4.178 -19.215 1.00 80.56 91 GLN A O 1
ATOM 686 N N . TRP A 1 92 ? -0.051 5.210 -21.158 1.00 79.56 92 TRP A N 1
ATOM 687 C CA . TRP A 1 92 ? 0.810 6.361 -20.881 1.00 79.56 92 TRP A CA 1
ATOM 688 C C . TRP A 1 92 ? 0.216 7.174 -19.732 1.00 79.56 92 TRP A C 1
ATOM 690 O O . TRP A 1 92 ? -0.955 7.540 -19.779 1.00 79.56 92 TRP A O 1
ATOM 700 N N . GLY A 1 93 ? 1.005 7.424 -18.685 1.00 84.88 93 GLY A N 1
ATOM 701 C CA . GLY A 1 93 ? 0.481 8.060 -17.476 1.00 84.88 93 GLY A CA 1
ATOM 702 C C . GLY A 1 93 ? -0.472 7.168 -16.669 1.00 84.88 93 GLY A C 1
ATOM 703 O O . GLY A 1 93 ? -1.234 7.685 -15.857 1.00 84.88 93 GLY A O 1
ATOM 704 N N . GLY A 1 94 ? -0.428 5.844 -16.863 1.00 91.75 94 GLY A N 1
ATOM 705 C CA . GLY A 1 94 ? -1.286 4.897 -16.156 1.00 91.75 94 GLY A CA 1
ATOM 706 C C . GLY A 1 94 ? -1.192 5.029 -14.636 1.00 91.75 94 GLY A C 1
ATOM 707 O O . GLY A 1 94 ? -0.104 5.227 -14.092 1.00 91.75 94 GLY A O 1
ATOM 708 N N . ARG A 1 95 ? -2.338 4.919 -13.960 1.00 94.25 95 ARG A N 1
ATOM 709 C CA . ARG A 1 95 ? -2.481 5.095 -12.510 1.00 94.25 95 ARG A CA 1
ATOM 710 C C . ARG A 1 95 ? -2.419 3.773 -11.754 1.00 94.25 95 ARG A C 1
ATOM 712 O O . ARG A 1 95 ? -2.485 2.686 -12.336 1.00 94.25 95 ARG A O 1
ATOM 719 N N . VAL A 1 96 ? -2.307 3.886 -10.437 1.00 96.25 96 VAL A N 1
ATOM 720 C CA . VAL A 1 96 ? -2.247 2.768 -9.495 1.00 96.25 96 VAL A CA 1
ATOM 721 C C . VAL A 1 96 ? -3.407 2.862 -8.514 1.00 96.25 96 VAL A C 1
ATOM 723 O O . VAL A 1 96 ? -3.741 3.947 -8.049 1.00 96.25 96 VAL A O 1
ATOM 726 N N . LEU A 1 97 ? -3.991 1.717 -8.175 1.00 96.69 97 LEU A N 1
ATOM 727 C CA . LEU A 1 97 ? -5.034 1.564 -7.169 1.00 96.69 97 LEU A CA 1
ATOM 728 C C . LEU A 1 97 ? -4.560 0.594 -6.086 1.00 96.69 97 LEU A C 1
ATOM 730 O O . LEU A 1 97 ? -4.008 -0.462 -6.394 1.00 96.69 97 LEU A O 1
ATOM 734 N N . ALA A 1 98 ? -4.850 0.912 -4.831 1.00 98.12 98 ALA A N 1
ATOM 735 C CA . ALA A 1 98 ? -4.683 0.010 -3.700 1.00 98.12 98 ALA A CA 1
ATOM 736 C C . ALA A 1 98 ? -5.903 0.072 -2.783 1.00 98.12 98 ALA A C 1
ATOM 738 O O . ALA A 1 98 ? -6.368 1.163 -2.465 1.00 98.12 98 ALA A O 1
ATOM 739 N N . CYS A 1 99 ? -6.407 -1.073 -2.329 1.00 98.50 99 CYS A N 1
ATOM 740 C CA . CYS A 1 99 ? -7.630 -1.132 -1.527 1.00 98.50 99 CYS A CA 1
ATOM 741 C C . CYS A 1 99 ? -7.413 -1.781 -0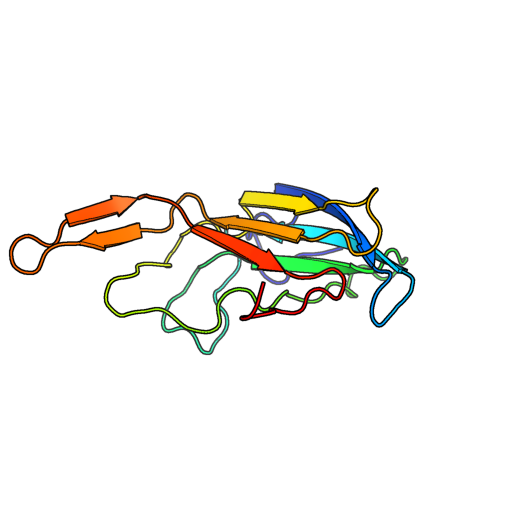.158 1.00 98.50 99 CYS A C 1
ATOM 743 O O . CYS A 1 99 ? -6.565 -2.660 -0.000 1.00 98.50 99 CYS A O 1
ATOM 745 N N . GLY A 1 100 ? -8.219 -1.351 0.813 1.00 98.38 100 GLY A N 1
ATOM 746 C CA . GLY A 1 100 ? -8.432 -1.982 2.111 1.00 98.38 100 GLY A CA 1
ATOM 747 C C . GLY A 1 100 ? -9.916 -2.282 2.298 1.00 98.38 100 GLY A C 1
ATOM 748 O O . GLY A 1 100 ? -10.705 -1.393 2.613 1.00 98.38 100 GLY A O 1
ATOM 749 N N . HIS A 1 101 ? -10.311 -3.531 2.055 1.00 98.12 101 HIS A N 1
ATOM 750 C CA . HIS A 1 101 ? -11.719 -3.948 2.050 1.00 98.12 101 HIS A CA 1
ATOM 751 C C . HIS A 1 101 ? -12.381 -3.924 3.438 1.00 98.12 101 HIS A C 1
ATOM 753 O O . HIS A 1 101 ? -13.600 -3.811 3.526 1.00 98.12 101 HIS A O 1
ATOM 759 N N . ARG A 1 102 ? -11.592 -3.983 4.521 1.00 97.81 102 ARG A N 1
ATOM 760 C CA . ARG A 1 102 ? -12.092 -3.968 5.906 1.00 97.81 102 ARG A CA 1
ATOM 761 C C . ARG A 1 102 ? -12.166 -2.570 6.513 1.00 97.81 102 ARG A C 1
ATOM 763 O O . ARG A 1 102 ? -12.471 -2.449 7.693 1.00 97.81 102 ARG A O 1
ATOM 770 N N . TYR A 1 103 ? -11.893 -1.522 5.736 1.00 98.00 103 TYR A N 1
ATOM 771 C CA . TYR A 1 103 ? -12.097 -0.147 6.187 1.00 98.00 103 TYR A CA 1
ATOM 772 C C . TYR A 1 103 ? -13.558 0.072 6.605 1.00 98.00 103 TYR A C 1
ATOM 774 O O . TYR A 1 103 ? -14.491 -0.326 5.894 1.00 98.00 103 TYR A O 1
ATOM 782 N N . VAL A 1 104 ? -13.744 0.736 7.747 1.00 97.06 104 VAL A N 1
ATOM 783 C CA . VAL A 1 104 ? -15.061 1.029 8.314 1.00 97.06 104 VAL A CA 1
ATOM 784 C C . VAL A 1 104 ? -15.277 2.535 8.402 1.00 97.06 104 VAL A C 1
ATOM 786 O O . VAL A 1 104 ? -14.416 3.281 8.870 1.00 97.06 104 VAL A O 1
ATOM 789 N N . LYS A 1 105 ? -16.474 2.967 8.000 1.00 95.00 105 LYS A N 1
ATOM 790 C CA . LYS A 1 105 ? -16.977 4.325 8.199 1.00 95.00 105 LYS A CA 1
ATOM 791 C C . LYS A 1 105 ? -18.078 4.316 9.255 1.00 95.00 105 LYS A C 1
ATOM 793 O O . LYS A 1 105 ? -1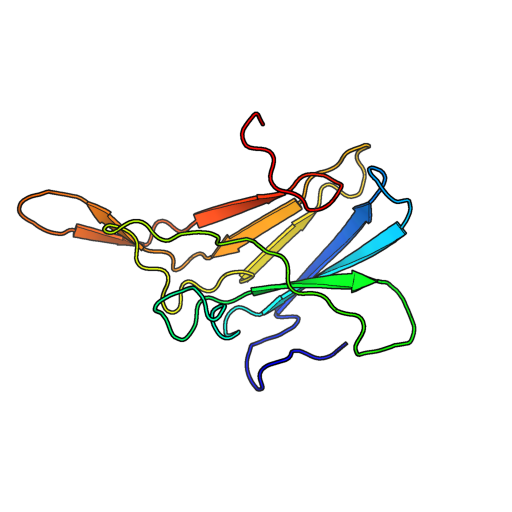9.042 3.557 9.135 1.00 95.00 105 LYS A O 1
ATOM 798 N N . VAL A 1 106 ? -17.938 5.165 10.265 1.00 93.25 106 VAL A N 1
ATOM 799 C CA . VAL A 1 106 ? -18.951 5.408 11.296 1.00 93.25 106 VAL A CA 1
ATOM 800 C C . VAL A 1 106 ? -19.897 6.495 10.792 1.00 93.25 106 VAL A C 1
ATOM 802 O O . VAL A 1 106 ? -19.467 7.572 10.375 1.00 93.25 106 VAL A O 1
ATOM 805 N N . VAL A 1 107 ? -21.195 6.201 10.767 1.00 89.81 107 VAL A N 1
ATOM 806 C CA . VAL A 1 107 ? -22.229 7.107 10.245 1.00 89.81 107 VAL A CA 1
ATOM 807 C C . VAL A 1 107 ? -23.336 7.275 11.277 1.00 89.81 107 VAL A C 1
ATOM 809 O O . VAL A 1 107 ? -23.735 6.301 11.906 1.00 89.81 107 VAL A O 1
ATOM 812 N N . GLY A 1 108 ? -23.869 8.493 11.379 1.00 81.94 108 GLY A N 1
ATOM 813 C CA . GLY A 1 108 ? -25.011 8.819 12.231 1.00 81.94 108 GLY A CA 1
ATOM 814 C C . GLY A 1 108 ? -24.589 9.515 13.532 1.00 81.94 108 GLY A C 1
ATOM 815 O O . GLY A 1 108 ? -23.639 9.063 14.165 1.00 81.94 108 GLY A O 1
ATOM 816 N N . PRO A 1 109 ? -25.262 10.614 13.925 1.00 70.50 109 PRO A N 1
ATOM 817 C CA . PRO A 1 109 ? -24.934 11.348 15.148 1.00 70.50 109 PRO A CA 1
ATOM 818 C C . PRO A 1 109 ? -25.459 10.683 16.435 1.00 70.50 109 PRO A C 1
ATOM 820 O O . PRO A 1 109 ? -24.876 10.901 17.489 1.00 70.50 109 PRO A O 1
ATOM 823 N N . GLU A 1 110 ? -26.524 9.873 16.367 1.00 70.06 110 GLU A N 1
ATOM 824 C CA . GLU A 1 110 ? -27.173 9.276 17.555 1.00 70.06 110 GLU A CA 1
ATOM 825 C C . GLU A 1 110 ? -26.925 7.770 17.702 1.00 70.06 110 GLU A C 1
ATOM 827 O O . GLU A 1 110 ? -26.641 7.284 18.793 1.00 70.06 110 GLU A O 1
ATOM 832 N N . LEU A 1 111 ? -26.991 7.023 16.598 1.00 71.06 111 LEU A N 1
ATOM 833 C CA . LEU A 1 111 ? -26.689 5.596 16.565 1.00 71.06 111 LEU A CA 1
ATOM 834 C C . LEU A 1 111 ? -25.451 5.408 15.689 1.00 71.06 111 LEU A C 1
ATOM 836 O O . LEU A 1 111 ? -25.570 5.328 14.468 1.00 71.06 111 LEU A O 1
ATOM 840 N N . SER A 1 112 ? -24.266 5.399 16.307 1.00 79.44 112 SER A N 1
ATOM 841 C CA . SER A 1 112 ? -22.988 5.175 15.622 1.00 79.44 112 SER A CA 1
ATOM 842 C C . SER A 1 112 ? -23.033 3.855 14.856 1.00 79.44 112 SER A C 1
ATOM 844 O O . SER A 1 112 ? -22.821 2.788 15.431 1.00 79.44 112 SER A O 1
ATOM 846 N N . LEU A 1 113 ? -23.327 3.914 13.558 1.00 88.62 113 LEU A N 1
ATOM 847 C CA . LEU A 1 113 ? -23.462 2.740 12.710 1.00 88.62 113 LEU A CA 1
ATOM 848 C C . LEU A 1 113 ? -22.135 2.460 12.013 1.00 88.62 113 LEU A C 1
ATOM 850 O O . LEU A 1 113 ? -21.647 3.268 11.221 1.00 88.62 113 LEU A O 1
ATOM 854 N N . TRP A 1 114 ? -21.574 1.289 12.291 1.00 92.69 114 TRP A N 1
ATOM 855 C CA . TRP A 1 114 ? -20.290 0.845 11.766 1.00 92.69 114 TRP A CA 1
ATOM 856 C C . TRP A 1 114 ? -20.528 0.164 10.423 1.00 92.69 114 TRP A C 1
ATOM 858 O O . TRP A 1 114 ? -21.102 -0.923 10.367 1.00 92.69 114 TRP A O 1
ATOM 868 N N . ARG A 1 115 ? -20.117 0.802 9.324 1.00 93.94 115 ARG A N 1
ATOM 869 C CA . ARG A 1 115 ? -20.264 0.238 7.978 1.00 93.94 115 ARG A CA 1
ATOM 870 C C . ARG A 1 115 ? -18.907 -0.127 7.400 1.00 93.94 115 ARG A C 1
ATOM 872 O O . ARG A 1 115 ? -18.113 0.758 7.091 1.00 93.94 115 ARG A O 1
ATOM 879 N N . MET A 1 116 ? -18.659 -1.423 7.225 1.00 96.06 116 MET A N 1
ATOM 880 C CA . MET A 1 116 ? -17.497 -1.928 6.493 1.00 96.06 116 MET A CA 1
ATOM 881 C C . MET A 1 116 ? -17.725 -1.729 4.994 1.00 96.06 116 MET A C 1
ATOM 883 O O . MET A 1 116 ? -18.324 -2.565 4.327 1.00 96.06 116 MET A O 1
ATOM 887 N N . VAL A 1 117 ? -17.320 -0.565 4.493 1.00 96.69 117 VAL A N 1
ATOM 888 C CA . VAL A 1 117 ? -17.540 -0.149 3.097 1.00 96.69 117 VAL A CA 1
ATOM 889 C C . VAL A 1 117 ? -16.302 -0.336 2.226 1.00 96.69 117 VAL A C 1
ATOM 891 O O . VAL A 1 117 ? -16.393 -0.246 1.005 1.00 96.69 117 VAL A O 1
ATOM 894 N N . GLY A 1 118 ? -15.148 -0.598 2.844 1.00 97.31 118 GLY A N 1
ATOM 895 C CA . GLY A 1 118 ? -13.868 -0.592 2.156 1.00 97.31 118 GLY A CA 1
ATOM 896 C C . GLY A 1 118 ? -13.432 0.818 1.743 1.00 97.31 118 GLY A C 1
ATOM 897 O O . GLY A 1 118 ? -14.207 1.775 1.739 1.00 97.31 118 GLY A O 1
ATOM 898 N N . LYS A 1 119 ? -12.152 0.966 1.416 1.00 97.06 119 LYS A N 1
ATOM 899 C CA . LYS A 1 119 ? -11.593 2.212 0.881 1.00 97.06 119 LYS A CA 1
ATOM 900 C C . LYS A 1 119 ? -10.467 1.883 -0.078 1.00 97.06 119 LYS A C 1
ATOM 902 O O . LYS A 1 119 ? -9.667 0.988 0.194 1.00 97.06 119 LYS A O 1
ATOM 907 N N . CYS A 1 120 ? -10.412 2.603 -1.189 1.00 97.25 120 CYS A N 1
ATOM 908 C CA . CYS A 1 120 ? -9.328 2.492 -2.150 1.00 97.25 120 CYS A CA 1
ATOM 909 C C . CYS A 1 120 ? -8.623 3.834 -2.319 1.00 97.25 120 CYS A C 1
ATOM 911 O O . CYS A 1 120 ? -9.223 4.896 -2.168 1.00 97.25 120 CYS A O 1
ATOM 913 N N . TYR A 1 121 ? -7.339 3.755 -2.635 1.00 96.44 121 TYR A N 1
ATOM 914 C CA . TYR A 1 121 ? -6.436 4.876 -2.805 1.00 96.44 121 TYR A CA 1
ATOM 915 C C . TYR A 1 121 ? -5.889 4.830 -4.221 1.00 96.44 121 TYR A C 1
ATOM 917 O O . TYR A 1 121 ? -5.369 3.798 -4.650 1.00 96.44 121 TYR A O 1
ATOM 925 N N . VAL A 1 122 ? -6.010 5.949 -4.929 1.00 95.44 122 VAL A N 1
ATOM 926 C CA . VAL A 1 122 ? -5.464 6.118 -6.274 1.00 95.44 122 VAL A CA 1
ATOM 927 C C . VAL A 1 122 ? -4.173 6.924 -6.183 1.00 95.44 122 VAL A C 1
ATOM 929 O O . VAL A 1 122 ? -4.060 7.856 -5.380 1.00 95.44 122 VAL A O 1
ATOM 932 N N . ARG A 1 123 ? -3.176 6.535 -6.971 1.00 95.44 123 ARG A N 1
ATOM 933 C CA . ARG A 1 123 ? -1.937 7.285 -7.167 1.00 95.44 123 ARG A CA 1
ATOM 934 C C . ARG A 1 123 ? -1.679 7.478 -8.651 1.00 95.44 123 ARG A C 1
ATOM 936 O O . ARG A 1 123 ? -2.021 6.615 -9.465 1.00 95.44 123 ARG A O 1
ATOM 943 N N . GLY A 1 124 ? -1.074 8.616 -8.975 1.00 94.31 124 GLY A N 1
ATOM 944 C CA . GLY A 1 124 ? -0.628 8.927 -10.321 1.00 94.31 124 GLY A CA 1
ATOM 945 C C . GLY A 1 124 ? 0.462 7.968 -10.796 1.00 94.31 124 GLY A C 1
ATOM 946 O O . GLY A 1 124 ? 0.942 7.099 -10.065 1.00 94.31 124 GLY A O 1
ATOM 947 N N . ASN A 1 125 ? 0.886 8.154 -12.040 1.00 94.62 125 ASN A N 1
ATOM 948 C CA . ASN A 1 125 ? 1.943 7.345 -12.640 1.00 94.62 125 ASN A CA 1
ATOM 949 C C . ASN A 1 125 ? 3.303 7.472 -11.932 1.00 94.62 125 ASN A C 1
ATOM 951 O O . ASN A 1 125 ? 4.112 6.555 -11.964 1.00 94.62 125 ASN A O 1
ATOM 955 N N . ASP A 1 126 ? 3.557 8.596 -11.268 1.00 93.81 126 ASP A N 1
ATOM 956 C CA . ASP A 1 126 ? 4.750 8.811 -10.447 1.00 93.81 126 ASP A CA 1
ATOM 957 C C . ASP A 1 126 ? 4.594 8.319 -8.996 1.00 93.81 126 ASP A C 1
ATOM 959 O O . ASP A 1 126 ? 5.466 8.563 -8.164 1.00 93.81 126 ASP A O 1
ATOM 963 N N . LEU A 1 127 ? 3.505 7.596 -8.707 1.00 94.88 127 LEU A N 1
ATOM 964 C CA . LEU A 1 127 ? 3.094 7.108 -7.388 1.00 94.88 127 LEU A CA 1
ATOM 965 C C . LEU A 1 127 ? 2.732 8.205 -6.377 1.00 94.88 127 LEU A C 1
ATOM 967 O O . LEU A 1 127 ? 2.514 7.898 -5.202 1.00 94.88 127 LEU A O 1
ATOM 971 N N . THR A 1 128 ? 2.623 9.461 -6.811 1.00 93.62 128 THR A N 1
ATOM 972 C CA . THR A 1 128 ? 2.229 10.577 -5.944 1.00 93.62 128 THR A CA 1
ATOM 973 C C . THR A 1 128 ? 0.709 10.739 -5.880 1.00 93.62 128 THR A C 1
ATOM 975 O O . THR A 1 128 ? -0.041 10.165 -6.680 1.00 93.62 128 THR A O 1
ATOM 978 N N . TYR A 1 129 ? 0.241 11.447 -4.852 1.00 92.12 129 TYR A N 1
ATOM 979 C CA . TYR A 1 129 ? -1.166 11.808 -4.705 1.00 92.12 129 TYR A CA 1
ATOM 980 C C . TYR A 1 129 ? -1.429 13.131 -5.420 1.00 92.12 129 TYR A C 1
ATOM 982 O O . TYR A 1 129 ? -0.764 14.122 -5.125 1.00 92.12 129 TYR A O 1
ATOM 990 N N . ASP A 1 130 ? -2.417 13.138 -6.309 1.00 85.38 130 ASP A N 1
ATOM 991 C CA . ASP A 1 130 ? -2.914 14.341 -6.964 1.00 85.38 130 ASP A CA 1
ATOM 992 C C . ASP A 1 130 ? -4.327 14.640 -6.430 1.00 85.38 130 ASP A C 1
ATOM 994 O O . ASP A 1 130 ? -5.227 13.823 -6.626 1.00 85.38 130 ASP A O 1
ATOM 998 N N . PRO A 1 131 ? -4.536 15.747 -5.693 1.00 81.19 131 PRO A N 1
ATOM 999 C CA . PRO A 1 131 ? -5.849 16.112 -5.164 1.00 81.19 131 PRO A CA 1
ATOM 1000 C C . PRO A 1 131 ? -6.791 16.716 -6.217 1.00 81.19 131 PRO A C 1
ATOM 1002 O O . PRO A 1 131 ? -7.948 16.975 -5.892 1.00 81.19 131 PRO A O 1
ATOM 1005 N N . THR A 1 132 ? -6.294 17.013 -7.422 1.00 75.31 132 THR A N 1
ATOM 1006 C CA . THR A 1 132 ? -7.069 17.628 -8.514 1.00 75.31 132 THR A CA 1
ATOM 1007 C C . THR A 1 132 ? -7.616 16.615 -9.520 1.00 75.31 132 THR A C 1
ATOM 1009 O O . THR A 1 132 ? -8.331 17.009 -10.441 1.00 75.31 132 THR A O 1
ATOM 1012 N N . ASP A 1 133 ? -7.297 15.336 -9.315 1.00 58.53 133 ASP A N 1
ATOM 1013 C CA . ASP A 1 133 ? -7.596 14.202 -10.196 1.00 58.53 133 ASP A CA 1
ATOM 1014 C C . ASP A 1 133 ? -8.848 13.410 -9.765 1.00 58.53 133 ASP A C 1
ATOM 1016 O O . ASP A 1 133 ? -9.147 13.349 -8.546 1.00 58.53 133 ASP A O 1
#

Foldseek 3Di:
DDDPDPPQCWQLEWEWAAQPPPDGAIWIKTWRQQDADDPVDPEGGQTWIWTAGPDPDPPRIDTQPFDPDADPQKDRHSLRWRNYKYWPRVDDFIKIKIKRQQIWGFDDPPDRDTDSRIDMGMAISNSHDDPVD

Radius of gyration: 15.34 Å; chains: 1; bounding box: 46×30×38 Å

Sequence (133 aa):
MDGKTKDSFFGLSVALHKQTKGASRYLLLTGAPKEKAQPQLRVNETGAVYSCPITIDPSDCSRMDLVSSVAPNEIVEGMWLGVTVASQKDQWGGRVLACGHRYVKVVGPELSLWRMVGKCYVRGNDLTYDPTD

InterPro domains:
  IPR013519 Integrin alpha beta-propellor [PS51470] (1-61)
  IPR028994 Integrin alpha, N-terminal [G3DSA:2.130.10.130] (1-132)
  IPR028994 Integrin alpha, N-terminal [SSF69318] (28-132)

Secondary structure (DSSP, 8-state):
---SSTTS-TTSEEEEEEE-SSS-EEEEEEEETTPBPPTTSS-SB-BEEEEEESSS-TT--EE----S---TTEE-TT--EEEEEEE-TTSTT--EEEEETT-EEEE-SSS-EEEE--EEEEE-TTS---TT-